Protein AF-A0AA96KGC8-F1 (afdb_monomer_lite)

Radius of gyration: 28.08 Å; chains: 1; bounding box: 56×60×78 Å

Secondary structure (DSSP, 8-state):
--------------------------HH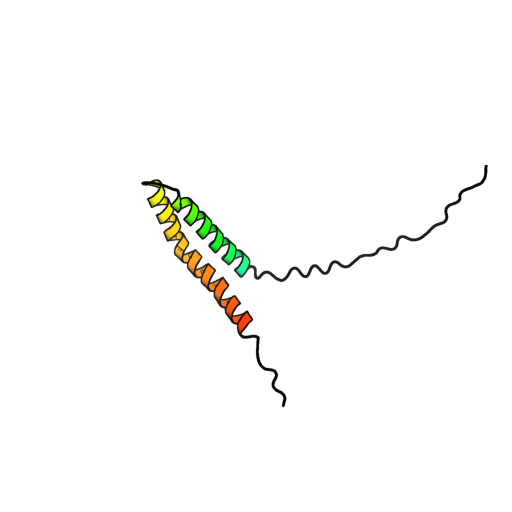HHHHHHHHHHHHHHHHHHHH--HHHHHHHHHHHHHHHHHHHHHHHHHHHHHHHTTTT-------

Structure (mmCIF, N/CA/C/O backbone):
data_AF-A0AA96KGC8-F1
#
_entry.id   AF-A0AA96KGC8-F1
#
loop_
_atom_site.group_PDB
_atom_site.id
_atom_site.type_symbol
_atom_site.label_atom_id
_atom_site.label_alt_id
_atom_site.label_comp_id
_atom_site.label_asym_id
_atom_site.label_entity_id
_atom_site.label_seq_id
_atom_site.pdbx_PDB_ins_code
_atom_site.Cartn_x
_atom_site.Cartn_y
_atom_site.Cartn_z
_atom_site.occupancy
_atom_site.B_iso_or_equiv
_atom_site.auth_seq_id
_atom_site.auth_comp_id
_atom_site.auth_asym_id
_atom_site.auth_atom_id
_atom_site.pdbx_PDB_model_num
ATOM 1 N N . MET A 1 1 ? 33.312 -41.402 57.432 1.00 46.28 1 MET A N 1
ATOM 2 C CA . MET A 1 1 ? 32.311 -41.401 56.342 1.00 46.28 1 MET A CA 1
ATOM 3 C C . MET A 1 1 ? 30.946 -41.112 56.952 1.00 46.28 1 MET A C 1
ATOM 5 O O . MET A 1 1 ? 30.370 -41.998 57.566 1.00 46.28 1 MET A O 1
ATOM 9 N N . PHE A 1 2 ? 30.472 -39.864 56.871 1.00 44.72 2 PHE A N 1
ATOM 10 C CA . PHE A 1 2 ? 29.220 -39.432 57.501 1.00 44.72 2 PHE A CA 1
ATOM 11 C C . PHE A 1 2 ? 28.270 -38.799 56.476 1.00 44.72 2 PHE A C 1
ATOM 13 O O . PHE A 1 2 ? 28.532 -37.741 55.914 1.00 44.72 2 PHE A O 1
ATOM 20 N N . ARG A 1 3 ? 27.195 -39.557 56.239 1.00 46.62 3 ARG A N 1
ATOM 21 C CA . ARG A 1 3 ? 25.811 -39.205 55.890 1.00 46.62 3 ARG A CA 1
ATOM 22 C C . ARG A 1 3 ? 25.537 -37.747 55.493 1.00 46.62 3 ARG A C 1
ATOM 24 O O . ARG A 1 3 ? 25.503 -36.865 56.343 1.00 46.62 3 ARG A O 1
ATOM 31 N N . LYS A 1 4 ? 25.145 -37.545 54.233 1.00 49.00 4 LYS A N 1
ATOM 32 C CA . LYS A 1 4 ? 24.261 -36.440 53.842 1.00 49.00 4 LYS A CA 1
ATOM 33 C C . LYS A 1 4 ? 22.917 -37.018 53.399 1.00 49.00 4 LYS A C 1
ATOM 35 O O . LYS A 1 4 ? 22.744 -37.381 52.243 1.00 49.00 4 LYS A O 1
ATOM 40 N N . LEU A 1 5 ? 21.989 -37.132 54.350 1.00 52.75 5 LEU A N 1
ATOM 41 C CA . LEU A 1 5 ? 20.555 -37.155 54.063 1.00 52.75 5 LEU A CA 1
ATOM 42 C C . LEU A 1 5 ? 20.139 -35.702 53.806 1.00 52.75 5 LEU A C 1
ATOM 44 O O . LEU A 1 5 ? 20.137 -34.900 54.736 1.00 52.75 5 LEU A O 1
ATOM 48 N N . SER A 1 6 ? 19.846 -35.351 52.553 1.00 58.12 6 SER A N 1
ATOM 49 C CA . SER A 1 6 ? 19.147 -34.101 52.234 1.00 58.12 6 SER A CA 1
ATOM 50 C C . SER A 1 6 ? 17.647 -34.352 52.274 1.00 58.12 6 SER A C 1
ATOM 52 O O . SER A 1 6 ? 17.115 -35.179 51.537 1.00 58.12 6 SER A O 1
ATOM 54 N N . VAL A 1 7 ? 17.010 -33.653 53.205 1.00 56.56 7 VAL A N 1
ATOM 55 C CA . VAL A 1 7 ? 15.578 -33.632 53.477 1.00 56.56 7 VAL A CA 1
ATOM 56 C C . VAL A 1 7 ? 14.872 -32.716 52.469 1.00 56.56 7 VAL A C 1
ATOM 58 O O . VAL A 1 7 ? 15.325 -31.606 52.214 1.00 56.56 7 VAL A O 1
ATOM 61 N N . LEU A 1 8 ? 13.776 -33.249 51.917 1.00 53.06 8 LEU A N 1
ATOM 62 C CA . LEU A 1 8 ? 12.539 -32.620 51.425 1.00 53.06 8 LEU A CA 1
ATOM 63 C C . LEU A 1 8 ? 12.432 -31.083 51.466 1.00 53.06 8 LEU A C 1
ATOM 65 O O . LEU A 1 8 ? 12.511 -30.506 52.545 1.00 53.06 8 LEU A O 1
ATOM 69 N N . ALA A 1 9 ? 12.001 -30.469 50.354 1.00 54.09 9 ALA A N 1
ATOM 70 C CA . ALA A 1 9 ? 11.045 -29.353 50.400 1.00 54.09 9 ALA A CA 1
ATOM 71 C C . ALA A 1 9 ? 10.374 -29.088 49.033 1.00 54.09 9 ALA A C 1
ATOM 73 O O . ALA A 1 9 ? 10.974 -28.520 48.131 1.00 54.09 9 ALA A O 1
ATOM 74 N N . VAL A 1 10 ? 9.116 -29.535 48.944 1.00 57.50 10 VAL A N 1
ATOM 75 C CA . VAL A 1 10 ? 7.926 -28.888 48.350 1.00 57.50 10 VAL A CA 1
ATOM 76 C C . VAL A 1 10 ? 8.038 -28.240 46.948 1.00 57.50 10 VAL A C 1
ATOM 78 O O . VAL A 1 10 ? 8.697 -27.214 46.786 1.00 57.50 10 VAL A O 1
ATOM 81 N N . PRO A 1 11 ? 7.270 -28.735 45.952 1.00 54.88 11 PRO A N 1
ATOM 82 C CA . PRO A 1 11 ? 7.100 -28.071 44.668 1.00 54.88 11 PRO A CA 1
ATOM 83 C C . PRO A 1 11 ? 6.095 -26.925 44.839 1.00 54.88 11 PRO A C 1
ATOM 85 O O . PRO A 1 11 ? 4.888 -27.155 44.911 1.00 54.88 11 PRO A O 1
ATOM 88 N N . LEU A 1 12 ? 6.569 -25.682 44.932 1.00 55.53 12 LEU A N 1
ATOM 89 C CA . LEU A 1 12 ? 5.677 -24.526 44.909 1.00 55.53 12 LEU A CA 1
ATOM 90 C C . LEU A 1 12 ? 5.508 -24.065 43.462 1.00 55.53 12 LEU A C 1
ATOM 92 O O . LEU A 1 12 ? 6.311 -23.311 42.915 1.00 55.53 12 LEU A O 1
ATOM 96 N N . ALA A 1 13 ? 4.453 -24.587 42.844 1.00 61.41 13 ALA A N 1
ATOM 97 C CA . ALA A 1 13 ? 3.913 -24.127 41.582 1.00 61.41 13 ALA A CA 1
ATOM 98 C C . ALA A 1 13 ? 3.543 -22.638 41.686 1.00 61.41 13 ALA A C 1
ATOM 100 O O . ALA A 1 13 ? 2.432 -22.279 42.070 1.00 61.41 13 ALA A O 1
ATOM 101 N N . ALA A 1 14 ? 4.475 -21.759 41.327 1.00 58.97 14 ALA A N 1
ATOM 102 C CA . ALA A 1 14 ? 4.166 -20.380 40.994 1.00 58.97 14 ALA A CA 1
ATOM 103 C C . ALA A 1 14 ? 3.640 -20.356 39.553 1.00 58.97 14 ALA A C 1
ATOM 105 O O . ALA A 1 14 ? 4.358 -20.018 38.612 1.00 58.97 14 ALA A O 1
ATOM 106 N N . PHE A 1 15 ? 2.373 -20.745 39.380 1.00 56.34 15 PHE A N 1
ATOM 107 C CA . PHE A 1 15 ? 1.586 -20.323 38.224 1.00 56.34 15 PHE A CA 1
ATOM 108 C C . PHE A 1 15 ? 1.417 -18.805 38.324 1.00 56.34 15 PHE A C 1
ATOM 110 O O . PHE A 1 15 ? 0.425 -18.294 38.840 1.00 56.34 15 PHE A O 1
ATOM 117 N N . LEU A 1 16 ? 2.429 -18.073 37.861 1.00 58.81 16 LEU A N 1
ATOM 118 C CA . LEU A 1 16 ? 2.267 -16.682 37.483 1.00 58.81 16 LEU A CA 1
ATOM 119 C C . LEU A 1 16 ? 1.275 -16.680 36.323 1.00 58.81 16 LEU A C 1
ATOM 121 O O . LEU A 1 16 ? 1.611 -17.039 35.196 1.00 58.81 16 LEU A O 1
ATOM 125 N N . ALA A 1 17 ? 0.027 -16.339 36.638 1.00 62.44 17 ALA A N 1
ATOM 126 C CA . ALA A 1 17 ? -0.989 -16.022 35.657 1.00 62.44 17 ALA A CA 1
ATOM 127 C C . ALA A 1 17 ? -0.462 -14.861 34.807 1.00 62.44 17 ALA A C 1
ATOM 129 O O . ALA A 1 17 ? -0.467 -13.700 35.220 1.00 62.44 17 ALA A O 1
ATOM 130 N N . ILE A 1 18 ? 0.049 -15.202 33.626 1.00 64.12 18 ILE A N 1
ATOM 131 C CA . ILE A 1 18 ? 0.364 -14.251 32.573 1.00 64.12 18 ILE A CA 1
ATOM 132 C C . ILE A 1 18 ? -0.985 -13.698 32.122 1.00 64.12 18 ILE A C 1
ATOM 134 O O . ILE A 1 18 ? -1.654 -14.275 31.268 1.00 64.12 18 ILE A O 1
ATOM 138 N N . ASN A 1 19 ? -1.403 -12.580 32.711 1.00 61.31 19 ASN A N 1
ATOM 139 C CA . ASN A 1 19 ? -2.425 -11.730 32.118 1.00 61.31 19 ASN A CA 1
ATOM 140 C C . ASN A 1 19 ? -1.810 -11.069 30.881 1.00 61.31 19 ASN A C 1
ATOM 142 O O . ASN A 1 19 ? -1.468 -9.888 30.883 1.00 61.31 19 ASN A O 1
ATOM 146 N N . ALA A 1 20 ? -1.652 -11.851 29.813 1.00 53.28 20 ALA A N 1
ATOM 147 C CA . ALA A 1 20 ? -1.540 -11.317 28.473 1.00 53.28 20 ALA A CA 1
ATOM 148 C C . ALA A 1 20 ? -2.925 -10.773 28.114 1.00 53.28 20 ALA A C 1
ATOM 150 O O . ALA A 1 20 ? -3.725 -11.434 27.457 1.00 53.28 20 ALA A O 1
ATOM 151 N N . TYR A 1 21 ? -3.219 -9.553 28.568 1.00 53.66 21 TYR A N 1
ATOM 152 C CA . TYR A 1 21 ? -4.163 -8.702 27.862 1.00 53.66 21 TYR A CA 1
ATOM 153 C C . TYR A 1 21 ? -3.514 -8.403 26.510 1.00 53.66 21 TYR A C 1
ATOM 155 O O . TYR A 1 21 ? -2.828 -7.399 26.324 1.00 53.66 21 TYR A O 1
ATOM 163 N N . ALA A 1 22 ? -3.676 -9.332 25.568 1.00 51.25 22 ALA A N 1
ATOM 164 C CA . ALA A 1 22 ? -3.600 -9.000 24.164 1.00 51.25 22 ALA A CA 1
ATOM 165 C C . ALA A 1 22 ? -4.664 -7.922 23.970 1.00 51.25 22 ALA A C 1
ATOM 167 O O . ALA A 1 22 ? -5.859 -8.218 23.983 1.00 51.25 22 ALA A O 1
ATOM 168 N N . GLY A 1 23 ? -4.230 -6.658 23.911 1.00 51.31 23 GLY A N 1
ATOM 169 C CA . GLY A 1 23 ? -5.099 -5.560 23.527 1.00 51.31 23 GLY A CA 1
ATOM 170 C C . GLY A 1 23 ? -5.854 -6.021 22.292 1.00 51.31 23 GLY A C 1
ATOM 171 O O . GLY A 1 23 ? -5.222 -6.474 21.338 1.00 51.31 23 GLY A O 1
ATOM 172 N N . GLN A 1 24 ? -7.184 -6.026 22.372 1.00 53.62 24 GLN A N 1
ATOM 173 C CA . GLN A 1 24 ? -8.060 -6.469 21.296 1.00 53.62 24 GLN A CA 1
ATOM 174 C C . GLN A 1 24 ? -7.767 -5.586 20.081 1.00 53.62 24 GLN A C 1
ATOM 176 O O . GLN A 1 24 ? -8.332 -4.506 19.914 1.00 53.62 24 GLN A O 1
ATOM 181 N N . ALA A 1 25 ? -6.810 -6.009 19.256 1.00 61.44 25 ALA A N 1
ATOM 182 C CA . ALA A 1 25 ? -6.557 -5.402 17.974 1.00 61.44 25 ALA A CA 1
ATOM 183 C C . ALA A 1 25 ? -7.845 -5.622 17.194 1.00 61.44 25 ALA A C 1
ATOM 185 O O . ALA A 1 25 ? -8.223 -6.764 16.936 1.00 61.44 25 ALA A O 1
ATOM 186 N N . ASN A 1 26 ? -8.567 -4.537 16.913 1.00 73.69 26 ASN A N 1
ATOM 187 C CA . ASN A 1 26 ? -9.774 -4.609 16.110 1.00 73.69 26 ASN A CA 1
ATOM 188 C C . ASN A 1 26 ? -9.385 -5.324 14.797 1.00 73.69 26 ASN A C 1
ATOM 190 O O . ASN A 1 26 ? -8.545 -4.791 14.065 1.00 73.69 26 ASN A O 1
ATOM 194 N N . PRO A 1 27 ? -9.908 -6.531 14.509 1.00 79.00 27 PRO A N 1
ATOM 195 C CA . PRO A 1 27 ? -9.463 -7.321 13.363 1.00 79.00 27 PRO A CA 1
ATOM 196 C C . PRO A 1 27 ? -9.684 -6.565 12.047 1.00 79.00 27 PRO A C 1
ATOM 198 O O . PRO A 1 27 ? -8.894 -6.704 11.116 1.00 79.00 27 PRO A O 1
ATOM 201 N N . ALA A 1 28 ? -10.684 -5.676 12.007 1.00 80.75 28 ALA A N 1
ATOM 202 C CA . ALA A 1 28 ? -10.909 -4.771 10.887 1.00 80.75 28 ALA A CA 1
ATOM 203 C C . ALA A 1 28 ? -9.776 -3.742 10.714 1.00 80.75 28 ALA A C 1
ATOM 205 O O . ALA A 1 28 ? -9.399 -3.439 9.585 1.00 80.75 28 ALA A O 1
ATOM 206 N N . LYS A 1 29 ? -9.176 -3.244 11.807 1.00 82.75 29 LYS A N 1
ATOM 207 C CA . LYS A 1 29 ? -8.000 -2.356 11.744 1.00 82.75 29 LYS A CA 1
ATOM 208 C C . LYS A 1 29 ? -6.768 -3.089 11.241 1.00 82.75 29 LYS A C 1
ATOM 210 O O . LYS A 1 29 ? -6.044 -2.537 10.422 1.00 82.75 29 LYS A O 1
ATOM 215 N N . ALA A 1 30 ? -6.528 -4.306 11.728 1.00 86.38 30 ALA A N 1
ATOM 216 C CA . ALA A 1 30 ? -5.385 -5.102 11.289 1.00 86.38 30 ALA A CA 1
ATOM 217 C C . ALA A 1 30 ? -5.458 -5.371 9.777 1.00 86.38 30 ALA A C 1
ATOM 219 O O . ALA A 1 30 ? -4.500 -5.092 9.060 1.00 86.38 30 ALA A O 1
ATOM 220 N N . ALA A 1 31 ? -6.632 -5.782 9.288 1.00 87.75 31 ALA A N 1
ATOM 221 C CA . ALA A 1 31 ? -6.874 -5.987 7.863 1.00 87.75 31 ALA A CA 1
ATOM 222 C C . ALA A 1 31 ? -6.762 -4.683 7.047 1.00 87.75 31 ALA A C 1
ATOM 224 O O . ALA A 1 31 ? -6.136 -4.657 5.991 1.00 87.75 31 ALA A O 1
ATOM 225 N N . ALA A 1 32 ? -7.320 -3.568 7.531 1.00 89.44 32 ALA A N 1
ATOM 226 C CA . ALA A 1 32 ? -7.203 -2.279 6.847 1.00 89.44 32 ALA A CA 1
ATOM 227 C C . ALA A 1 32 ? -5.747 -1.780 6.782 1.00 89.44 32 ALA A C 1
ATOM 229 O O . ALA A 1 32 ? -5.318 -1.221 5.771 1.00 89.44 32 ALA A O 1
ATOM 230 N N . GLN A 1 33 ? -4.968 -2.001 7.841 1.00 91.31 33 GLN A N 1
ATOM 231 C CA . GLN A 1 33 ? -3.551 -1.652 7.880 1.00 91.31 33 GLN A CA 1
ATOM 232 C C . GLN A 1 33 ? -2.743 -2.477 6.871 1.00 91.31 33 GLN A C 1
ATOM 234 O O . GLN A 1 33 ? -1.934 -1.911 6.136 1.00 91.31 33 GLN A O 1
ATOM 239 N N . GLU A 1 34 ? -3.016 -3.778 6.773 1.00 92.75 34 GLU A N 1
ATOM 240 C CA . GLU A 1 34 ? -2.405 -4.669 5.782 1.00 92.75 34 GLU A CA 1
ATOM 241 C C . GLU A 1 34 ? -2.658 -4.179 4.347 1.00 92.75 34 GLU A C 1
ATOM 243 O O . GLU A 1 34 ? -1.710 -3.993 3.584 1.00 92.75 34 GLU A O 1
ATOM 248 N N . VAL A 1 35 ? -3.908 -3.827 4.013 1.00 93.38 35 VAL A N 1
ATOM 249 C CA . VAL A 1 35 ? -4.269 -3.262 2.697 1.00 93.38 35 VAL A CA 1
ATOM 250 C C . VAL A 1 35 ? -3.498 -1.971 2.398 1.00 93.38 35 VAL A C 1
ATOM 252 O O . VAL A 1 35 ? -3.032 -1.753 1.276 1.00 93.38 35 VAL A O 1
ATOM 255 N N . VAL A 1 36 ? -3.345 -1.093 3.394 1.00 93.62 36 VAL A N 1
ATOM 256 C CA . VAL A 1 36 ? -2.588 0.158 3.250 1.00 93.62 36 VAL A CA 1
ATOM 257 C C . VAL A 1 36 ? -1.105 -0.105 3.004 1.00 93.62 36 VAL A C 1
ATOM 259 O O . VAL A 1 36 ? -0.489 0.581 2.180 1.00 93.62 36 VAL A O 1
ATOM 262 N N . ASP A 1 37 ? -0.522 -1.068 3.707 1.00 93.88 37 ASP A N 1
ATOM 263 C CA . ASP A 1 37 ? 0.899 -1.372 3.598 1.00 93.88 37 ASP A CA 1
ATOM 264 C C . ASP A 1 37 ? 1.228 -2.102 2.297 1.00 93.88 37 ASP A C 1
ATOM 266 O O . ASP A 1 37 ? 2.220 -1.766 1.647 1.00 93.88 37 ASP A O 1
ATOM 270 N N . ASP A 1 38 ? 0.359 -2.994 1.833 1.00 93.06 38 ASP A N 1
ATOM 271 C CA . ASP A 1 38 ? 0.515 -3.647 0.534 1.00 93.06 38 ASP A CA 1
ATOM 272 C C . ASP A 1 38 ? 0.372 -2.666 -0.628 1.00 93.06 38 ASP A C 1
ATOM 274 O O . ASP A 1 38 ? 1.185 -2.685 -1.556 1.00 93.06 38 ASP A O 1
ATOM 278 N N . TYR A 1 39 ? -0.562 -1.715 -0.540 1.00 94.31 39 TYR A N 1
ATOM 279 C CA . TYR A 1 39 ? -0.658 -0.630 -1.516 1.00 94.31 39 TYR A CA 1
ATOM 280 C C . TYR A 1 39 ? 0.628 0.214 -1.572 1.00 94.31 39 TYR A C 1
ATOM 282 O O . TYR A 1 39 ? 1.104 0.571 -2.654 1.00 94.31 39 TYR A O 1
ATOM 290 N N . LYS A 1 40 ? 1.239 0.524 -0.419 1.00 94.12 40 LYS A N 1
ATOM 291 C CA . LYS A 1 40 ? 2.515 1.263 -0.369 1.00 94.12 40 LYS A CA 1
ATOM 292 C C . LYS A 1 40 ? 3.661 0.464 -0.980 1.00 94.12 40 LYS A C 1
ATOM 294 O O . LYS A 1 40 ? 4.446 1.043 -1.731 1.00 94.12 40 LYS A O 1
ATOM 299 N N . LYS A 1 41 ? 3.752 -0.838 -0.685 1.00 94.31 41 LYS A N 1
ATOM 300 C CA . LYS A 1 41 ? 4.750 -1.731 -1.295 1.00 94.31 41 LYS A CA 1
ATOM 301 C C . LYS A 1 41 ? 4.580 -1.756 -2.810 1.00 94.31 41 LYS A C 1
ATOM 303 O O . LYS A 1 41 ? 5.551 -1.530 -3.525 1.00 94.31 41 LYS A O 1
ATOM 308 N N . LEU A 1 42 ? 3.350 -1.935 -3.298 1.00 92.31 42 LEU A N 1
ATOM 309 C CA . LEU A 1 42 ? 3.048 -1.920 -4.729 1.00 92.31 42 LEU A CA 1
ATOM 310 C C . LEU A 1 42 ? 3.459 -0.593 -5.370 1.00 92.31 42 LEU A C 1
ATOM 312 O O . LEU A 1 42 ? 4.154 -0.587 -6.381 1.00 92.31 42 LEU A O 1
ATOM 316 N N . ARG A 1 43 ? 3.134 0.539 -4.737 1.00 94.06 43 ARG A N 1
ATOM 317 C CA . ARG A 1 43 ? 3.539 1.866 -5.220 1.00 94.06 43 ARG A CA 1
ATOM 318 C C . ARG A 1 43 ? 5.058 2.023 -5.293 1.00 94.06 43 ARG A C 1
ATOM 320 O O . ARG A 1 43 ? 5.556 2.602 -6.258 1.00 94.06 43 ARG A O 1
ATOM 327 N N . ALA A 1 44 ? 5.784 1.531 -4.290 1.00 94.50 44 ALA A N 1
ATOM 328 C CA . ALA A 1 44 ? 7.242 1.564 -4.268 1.00 94.50 44 ALA A CA 1
ATOM 329 C C . ALA A 1 44 ? 7.837 0.704 -5.395 1.00 94.50 44 ALA A C 1
ATOM 331 O O . ALA A 1 44 ? 8.708 1.179 -6.121 1.00 94.50 44 ALA A O 1
ATOM 332 N N . MET A 1 45 ? 7.306 -0.501 -5.618 1.00 91.94 45 MET A N 1
ATOM 333 C CA . MET A 1 45 ? 7.716 -1.365 -6.733 1.00 91.94 45 MET A CA 1
ATOM 334 C C . MET A 1 45 ? 7.452 -0.700 -8.091 1.00 91.94 45 MET A C 1
ATOM 336 O O . MET A 1 45 ? 8.347 -0.621 -8.929 1.00 91.94 45 MET A O 1
ATOM 340 N N . CYS A 1 46 ? 6.272 -0.105 -8.287 1.00 92.06 46 CYS A N 1
ATOM 341 C CA . CYS A 1 46 ? 5.971 0.603 -9.533 1.00 92.06 46 CYS A CA 1
ATOM 342 C C . CYS A 1 46 ? 6.872 1.830 -9.750 1.00 92.06 46 CYS A C 1
ATOM 344 O O . CYS A 1 46 ? 7.112 2.226 -10.889 1.00 92.06 46 CYS A O 1
ATOM 346 N N . SER A 1 47 ? 7.388 2.442 -8.678 1.00 91.38 47 SER A N 1
ATOM 347 C CA . SER A 1 47 ? 8.255 3.622 -8.782 1.00 91.38 47 SER A CA 1
ATOM 348 C C . SER A 1 47 ? 9.642 3.322 -9.358 1.00 91.38 47 SER A C 1
ATOM 350 O O . SER A 1 47 ? 10.241 4.217 -9.950 1.00 91.38 47 SER A O 1
ATOM 352 N N . VAL A 1 48 ? 10.120 2.079 -9.223 1.00 93.62 48 VAL A N 1
ATOM 353 C CA . VAL A 1 48 ? 11.425 1.641 -9.748 1.00 93.62 48 VAL A CA 1
ATOM 354 C C . VAL A 1 48 ? 11.327 0.962 -11.120 1.00 93.62 48 VAL A C 1
ATOM 356 O O . VAL A 1 48 ? 12.330 0.868 -11.818 1.00 93.62 48 VAL A O 1
ATOM 359 N N . SER A 1 49 ? 10.129 0.528 -11.528 1.00 90.81 49 SER A N 1
ATOM 360 C CA . SER A 1 49 ? 9.865 -0.043 -12.860 1.00 90.81 49 SER A CA 1
ATOM 361 C C . SER A 1 49 ? 9.903 1.007 -13.985 1.00 90.81 49 SER A C 1
ATOM 363 O O . SER A 1 49 ? 9.630 2.192 -13.761 1.00 90.81 49 SER A O 1
ATOM 365 N N . ILE A 1 50 ? 10.213 0.586 -15.218 1.00 90.62 50 ILE A N 1
ATOM 366 C CA . ILE A 1 50 ? 10.395 1.477 -16.381 1.00 90.62 50 ILE A CA 1
ATOM 367 C C . ILE A 1 50 ? 9.594 0.953 -17.584 1.00 90.62 50 ILE A C 1
ATOM 369 O O . ILE A 1 50 ? 9.354 -0.241 -17.721 1.00 90.62 50 ILE A O 1
ATOM 373 N N . GLY A 1 51 ? 9.169 1.853 -18.475 1.00 91.25 51 GLY A N 1
ATOM 374 C CA . GLY A 1 51 ? 8.558 1.475 -19.752 1.00 91.25 51 GLY A CA 1
ATOM 375 C C . GLY A 1 51 ? 7.169 0.849 -19.606 1.00 91.25 51 GLY A C 1
ATOM 376 O O . GLY A 1 51 ? 6.320 1.369 -18.883 1.00 91.25 51 GLY A O 1
ATOM 377 N N . GLU A 1 52 ? 6.922 -0.235 -20.337 1.00 89.88 52 GLU A N 1
ATOM 378 C CA . GLU A 1 52 ? 5.633 -0.939 -20.355 1.00 89.88 52 GLU A CA 1
ATOM 379 C C . GLU A 1 52 ? 5.310 -1.588 -19.004 1.00 89.88 52 GLU A C 1
ATOM 381 O O . GLU A 1 52 ? 4.207 -1.415 -18.490 1.00 89.88 52 GLU A O 1
ATOM 386 N N . GLU A 1 53 ? 6.315 -2.173 -18.347 1.00 89.75 53 GLU A N 1
ATOM 387 C CA . GLU A 1 53 ? 6.196 -2.735 -16.997 1.00 89.75 53 GLU A CA 1
ATOM 388 C C . GLU A 1 53 ? 5.675 -1.699 -15.992 1.00 89.75 53 GLU A C 1
ATOM 390 O O . GLU A 1 53 ? 4.810 -1.989 -15.162 1.00 89.75 53 GLU A O 1
ATOM 395 N N . ARG A 1 54 ? 6.141 -0.449 -16.109 1.00 91.44 54 ARG A N 1
ATOM 396 C CA . ARG A 1 54 ? 5.646 0.648 -15.278 1.00 91.44 54 ARG A CA 1
ATOM 397 C C . ARG A 1 54 ? 4.165 0.894 -15.513 1.00 91.44 54 ARG A C 1
ATOM 399 O O . ARG A 1 54 ? 3.416 1.051 -14.553 1.00 91.44 54 ARG A O 1
ATOM 406 N N . ARG A 1 55 ? 3.724 0.942 -16.769 1.00 92.69 55 ARG A N 1
ATOM 407 C CA . ARG A 1 55 ? 2.314 1.194 -17.097 1.00 92.69 55 ARG A CA 1
ATOM 408 C C . ARG A 1 55 ? 1.413 0.111 -16.512 1.00 92.69 55 ARG A C 1
ATOM 410 O O . ARG A 1 55 ? 0.425 0.451 -15.866 1.00 92.69 55 ARG A O 1
ATOM 417 N N . ASP A 1 56 ? 1.804 -1.150 -16.647 1.00 94.69 56 ASP A N 1
ATOM 418 C CA . ASP A 1 56 ? 1.046 -2.284 -16.11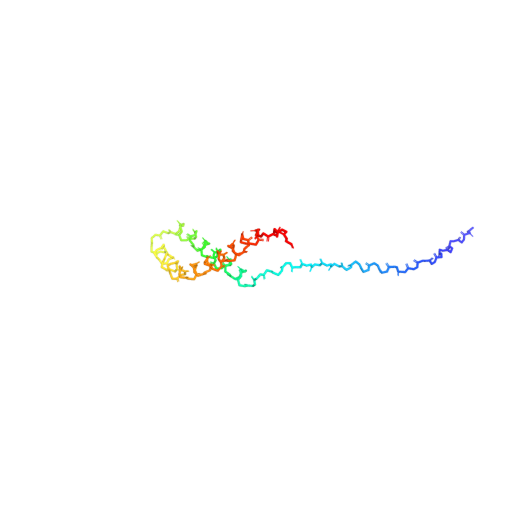7 1.00 94.69 56 ASP A CA 1
ATOM 419 C C . ASP A 1 56 ? 1.042 -2.310 -14.586 1.00 94.69 56 ASP A C 1
ATOM 421 O O . ASP A 1 56 ? 0.018 -2.586 -13.957 1.00 94.69 56 ASP A O 1
ATOM 425 N N . CYS A 1 57 ? 2.168 -1.959 -13.959 1.00 92.38 57 CYS A N 1
ATOM 426 C CA . CYS A 1 57 ? 2.251 -1.841 -12.508 1.00 92.38 57 CYS A CA 1
ATOM 427 C C . CYS A 1 57 ? 1.327 -0.732 -11.987 1.00 92.38 57 CYS A C 1
ATOM 429 O O . CYS A 1 57 ? 0.565 -0.943 -11.042 1.00 92.38 57 CYS A O 1
ATOM 431 N N . PHE A 1 58 ? 1.328 0.439 -12.632 1.00 93.38 58 PHE A N 1
ATOM 432 C CA . PHE A 1 58 ? 0.443 1.540 -12.255 1.00 93.38 58 PHE A CA 1
ATOM 433 C C . PHE A 1 58 ? -1.035 1.259 -12.563 1.00 93.38 58 PHE A C 1
ATOM 435 O O . PHE A 1 58 ? -1.886 1.769 -11.839 1.00 93.38 58 PHE A O 1
ATOM 442 N N . ALA A 1 59 ? -1.356 0.423 -13.556 1.00 94.44 59 ALA A N 1
ATOM 443 C CA . ALA A 1 59 ? -2.721 -0.058 -13.774 1.00 94.44 59 ALA A CA 1
ATOM 444 C C . ALA A 1 59 ? -3.209 -0.890 -12.573 1.00 94.44 59 ALA A C 1
ATOM 446 O O . ALA A 1 59 ? -4.227 -0.556 -11.970 1.00 94.44 59 ALA A O 1
ATOM 447 N N . LYS A 1 60 ? -2.408 -1.864 -12.119 1.00 91.75 60 LYS A N 1
ATOM 448 C CA . LYS A 1 60 ? -2.701 -2.657 -10.905 1.00 91.75 60 LYS A CA 1
ATOM 449 C C . LYS A 1 60 ? -2.774 -1.792 -9.642 1.00 91.75 60 LYS A C 1
ATOM 451 O O . LYS A 1 60 ? -3.607 -2.011 -8.759 1.00 91.75 60 LYS A O 1
ATOM 456 N N . LEU A 1 61 ? -1.909 -0.781 -9.543 1.00 92.56 61 LEU A N 1
ATOM 457 C CA . LEU A 1 61 ? -1.964 0.197 -8.456 1.00 92.56 61 LEU A CA 1
ATOM 458 C C . LEU A 1 61 ? -3.280 0.988 -8.492 1.00 92.56 61 LEU A C 1
ATOM 460 O O . LEU A 1 61 ? -3.878 1.245 -7.452 1.00 92.56 61 LEU A O 1
ATOM 464 N N . ASN A 1 62 ? -3.752 1.363 -9.678 1.00 94.31 62 ASN A N 1
ATOM 465 C CA . ASN A 1 62 ? -5.005 2.086 -9.823 1.00 94.31 62 ASN A CA 1
ATOM 466 C C . ASN A 1 62 ? -6.214 1.223 -9.432 1.00 94.31 62 ASN A C 1
ATOM 468 O O . ASN A 1 62 ? -7.091 1.709 -8.719 1.00 94.31 62 ASN A O 1
ATOM 472 N N . ASP A 1 63 ? -6.217 -0.058 -9.797 1.00 93.81 63 ASP A N 1
ATOM 473 C CA . ASP A 1 63 ? -7.283 -0.998 -9.426 1.00 93.81 63 ASP A CA 1
ATOM 474 C C . ASP A 1 63 ? -7.368 -1.203 -7.903 1.00 93.81 63 ASP A C 1
ATOM 476 O O . ASP A 1 63 ? -8.453 -1.305 -7.331 1.00 93.81 63 ASP A O 1
ATOM 480 N N . SER A 1 64 ? -6.226 -1.174 -7.208 1.00 92.25 64 SER A N 1
ATOM 481 C CA . SER A 1 64 ? -6.166 -1.276 -5.740 1.00 92.25 64 SER A CA 1
ATOM 482 C C . SER A 1 64 ? -6.468 0.036 -4.994 1.00 92.25 64 SER A C 1
ATOM 484 O O . SER A 1 64 ? -6.624 0.031 -3.770 1.00 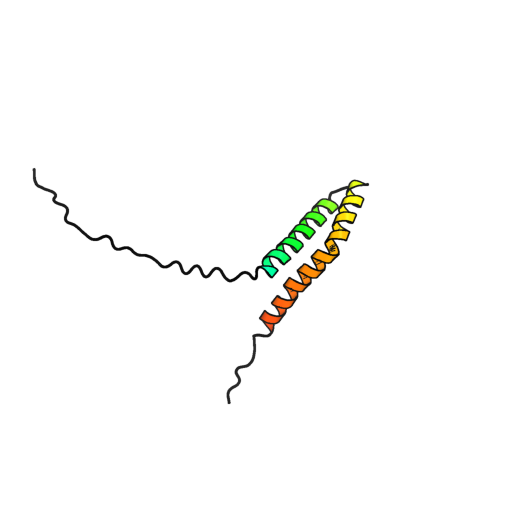92.25 64 SER A O 1
ATOM 486 N N . ASN A 1 65 ? -6.616 1.164 -5.699 1.00 93.44 65 ASN A N 1
ATOM 487 C CA . ASN A 1 65 ? -6.821 2.490 -5.100 1.00 93.44 65 ASN A CA 1
ATOM 488 C C . ASN A 1 65 ? -8.158 2.595 -4.343 1.00 93.44 65 ASN A C 1
ATOM 490 O O . ASN A 1 65 ? -8.227 3.231 -3.291 1.00 93.44 65 ASN A O 1
ATOM 494 N N . ALA A 1 66 ? -9.216 1.944 -4.838 1.00 92.69 66 ALA A N 1
ATOM 495 C CA . ALA A 1 66 ? -10.513 1.915 -4.158 1.00 92.69 66 ALA A CA 1
ATOM 496 C C . ALA A 1 66 ? -10.411 1.232 -2.781 1.00 92.69 66 ALA A C 1
ATOM 498 O O . ALA A 1 66 ? -10.835 1.801 -1.773 1.00 92.69 66 ALA A O 1
ATOM 499 N N . ASN A 1 67 ? -9.754 0.070 -2.726 1.00 91.44 67 ASN A N 1
ATOM 500 C CA . ASN A 1 67 ? -9.528 -0.678 -1.487 1.00 91.44 67 ASN A CA 1
ATOM 501 C C . ASN A 1 67 ? -8.635 0.099 -0.515 1.00 91.44 67 ASN A C 1
ATOM 503 O O . ASN A 1 67 ? -8.930 0.174 0.675 1.00 91.44 67 ASN A O 1
ATOM 507 N N . TYR A 1 68 ? -7.586 0.749 -1.026 1.00 94.12 68 TYR A N 1
ATOM 508 C CA . TYR A 1 68 ? -6.720 1.617 -0.230 1.00 94.12 68 TYR A CA 1
ATOM 509 C C . TYR A 1 68 ? -7.489 2.768 0.435 1.00 94.12 68 TYR A C 1
ATOM 511 O O . TYR A 1 68 ? -7.283 3.058 1.615 1.00 94.12 68 TYR A O 1
ATOM 519 N N . ARG A 1 69 ? -8.392 3.426 -0.302 1.00 93.69 69 ARG A N 1
ATOM 520 C CA . ARG A 1 69 ? -9.214 4.523 0.231 1.00 93.69 69 ARG A CA 1
ATOM 521 C C . ARG A 1 69 ? -10.172 4.037 1.316 1.00 93.69 69 ARG A C 1
ATOM 523 O O . ARG A 1 69 ? -10.210 4.649 2.380 1.00 93.69 69 ARG A O 1
ATOM 530 N N . ALA A 1 70 ? -10.872 2.930 1.077 1.00 92.00 70 ALA A N 1
ATOM 531 C CA . ALA A 1 70 ? -11.785 2.332 2.053 1.00 92.00 70 ALA A CA 1
ATOM 532 C C . ALA A 1 70 ? -11.054 1.882 3.334 1.00 92.00 70 ALA A C 1
ATOM 534 O O . ALA A 1 70 ? -11.508 2.136 4.453 1.00 92.00 70 ALA A O 1
ATOM 535 N N . ALA A 1 71 ? -9.871 1.279 3.185 1.00 91.31 71 ALA A N 1
ATOM 536 C CA . ALA A 1 71 ? -9.023 0.900 4.309 1.00 91.31 71 ALA A CA 1
ATOM 537 C C . ALA A 1 71 ? -8.562 2.127 5.114 1.00 91.31 71 ALA A C 1
ATOM 539 O O . ALA 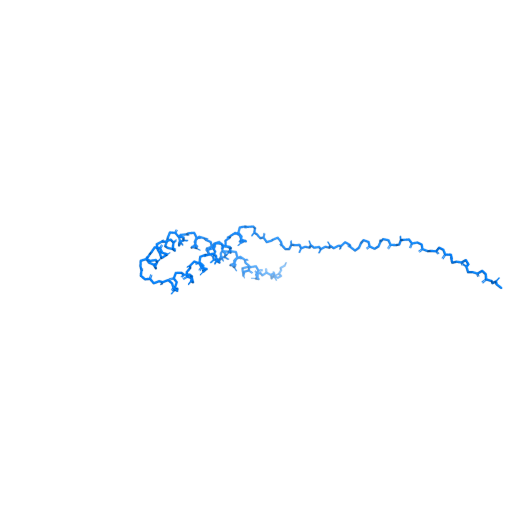A 1 71 ? -8.667 2.145 6.339 1.00 91.31 71 ALA A O 1
ATOM 540 N N . LYS A 1 72 ? -8.130 3.202 4.440 1.00 92.12 72 LYS A N 1
ATOM 541 C CA . LYS A 1 72 ? -7.779 4.463 5.112 1.00 92.12 72 LYS A CA 1
ATOM 542 C C . LYS A 1 72 ? -8.945 5.091 5.865 1.00 92.12 72 LYS A C 1
ATOM 544 O O . LYS A 1 72 ? -8.732 5.632 6.944 1.00 92.12 72 LYS A O 1
ATOM 549 N N . GLU A 1 73 ? -10.148 5.048 5.309 1.00 91.31 73 GLU A N 1
ATOM 550 C CA . GLU A 1 73 ? -11.338 5.562 5.986 1.00 91.31 73 GLU A CA 1
ATOM 551 C C . GLU A 1 73 ? -11.623 4.782 7.276 1.00 91.31 73 GLU A C 1
ATOM 553 O O . GLU A 1 73 ? -11.846 5.388 8.322 1.00 91.31 73 GLU A O 1
ATOM 558 N N . THR A 1 74 ? -11.508 3.452 7.2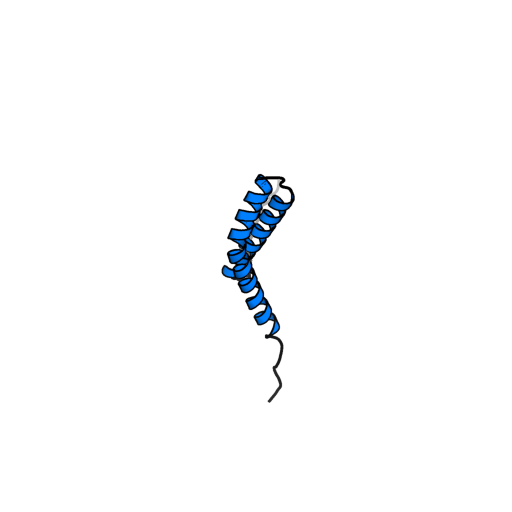26 1.00 87.94 74 THR A N 1
ATOM 559 C CA . THR A 1 74 ? -11.661 2.568 8.395 1.00 87.94 74 THR A CA 1
ATOM 560 C C . THR A 1 74 ? -10.661 2.915 9.502 1.00 87.94 74 THR A C 1
ATOM 562 O O . THR A 1 74 ? -11.032 3.021 10.668 1.00 87.94 74 THR A O 1
ATOM 565 N N . LEU A 1 75 ? -9.397 3.165 9.146 1.00 87.38 75 LEU A N 1
ATOM 566 C CA . LEU A 1 75 ? -8.365 3.561 10.112 1.00 87.38 75 LEU A CA 1
ATOM 567 C C . LEU A 1 75 ? -8.600 4.966 10.697 1.00 87.38 75 LEU A C 1
ATOM 569 O O . LEU A 1 75 ? -8.288 5.213 11.865 1.00 87.38 75 LEU A O 1
ATOM 573 N N . ASN A 1 76 ? -9.145 5.889 9.902 1.00 85.31 76 ASN A N 1
ATOM 574 C CA . ASN A 1 76 ? -9.388 7.267 10.327 1.00 85.31 76 ASN A CA 1
ATOM 575 C C . ASN A 1 76 ? -10.586 7.386 11.279 1.00 85.31 76 ASN A C 1
ATOM 577 O O . ASN A 1 76 ? -10.476 8.083 12.283 1.00 85.31 76 ASN A O 1
ATOM 581 N N . ARG A 1 77 ? -11.698 6.690 11.007 1.00 78.94 77 ARG A N 1
ATOM 582 C CA . ARG A 1 77 ? -12.925 6.768 11.826 1.00 78.94 77 ARG A CA 1
ATOM 583 C C . ARG A 1 77 ? -12.672 6.391 13.287 1.00 78.94 77 ARG A C 1
ATOM 585 O 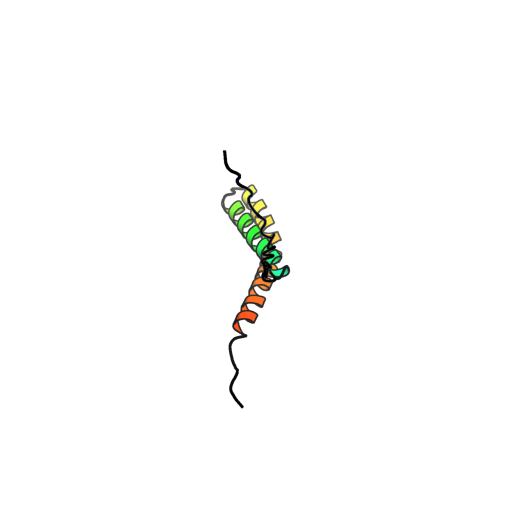O . ARG A 1 77 ? -13.058 7.122 14.190 1.00 78.94 77 ARG A O 1
ATOM 592 N N . ASP A 1 78 ? -11.900 5.337 13.518 1.00 64.31 78 ASP A N 1
ATOM 593 C CA . ASP A 1 78 ? -11.569 4.903 14.878 1.00 64.31 78 ASP A CA 1
ATOM 594 C C . ASP A 1 78 ? -10.534 5.812 15.583 1.00 64.31 78 ASP A C 1
ATOM 596 O O . ASP A 1 78 ? -10.349 5.734 16.802 1.00 64.31 78 ASP A O 1
ATOM 600 N N . SER A 1 79 ? -9.815 6.650 14.825 1.00 60.28 79 SER A N 1
ATOM 601 C CA . SER A 1 79 ? -8.871 7.635 15.373 1.00 60.28 79 SER A CA 1
ATOM 602 C C . SER A 1 79 ? -9.588 8.864 15.939 1.00 60.28 79 SER A C 1
ATOM 604 O O . SER A 1 79 ? -9.053 9.518 16.837 1.00 60.28 79 SER A O 1
ATOM 606 N N . ASP A 1 80 ? -10.786 9.164 15.434 1.00 58.47 80 ASP A N 1
ATOM 607 C CA . ASP A 1 80 ? -11.614 10.274 15.904 1.00 58.47 80 ASP A CA 1
ATOM 608 C C . ASP A 1 80 ? -12.406 9.888 17.162 1.00 58.47 80 ASP A C 1
ATOM 610 O O . ASP A 1 80 ? -12.435 10.672 18.110 1.00 58.47 80 ASP A O 1
ATOM 614 N N . ASP A 1 81 ? -12.900 8.647 17.253 1.00 56.00 81 ASP A N 1
ATOM 615 C CA . ASP A 1 81 ? -13.561 8.112 18.460 1.00 56.00 81 ASP A CA 1
ATOM 616 C C . ASP A 1 81 ? -12.636 8.074 19.690 1.00 56.00 81 ASP A C 1
ATOM 618 O O . ASP A 1 81 ? -13.072 8.229 20.830 1.00 56.00 81 ASP A O 1
ATOM 622 N N . SER A 1 82 ? -11.324 7.927 19.479 1.00 55.34 82 SER A N 1
ATOM 623 C CA . SER A 1 82 ? -10.340 7.982 20.571 1.00 55.34 82 SER A CA 1
ATOM 624 C C . SER A 1 82 ? -10.043 9.414 21.045 1.00 55.34 82 SER A C 1
ATOM 626 O O . SER A 1 82 ? -9.534 9.599 22.149 1.00 55.34 82 SER A O 1
ATOM 628 N N . LYS A 1 83 ? -10.345 10.440 20.235 1.00 56.06 83 LYS A N 1
ATOM 629 C CA . LYS A 1 83 ? -10.123 11.859 20.579 1.00 56.06 83 LYS A CA 1
ATOM 630 C C . LYS A 1 83 ? -11.341 12.505 21.238 1.00 56.06 83 LYS A C 1
ATOM 632 O O . LYS A 1 83 ? -11.174 13.453 21.999 1.00 56.06 83 LYS A O 1
ATOM 637 N N . SER A 1 84 ? -12.541 11.995 20.977 1.00 53.38 84 SER A N 1
ATOM 638 C CA . SER A 1 84 ? -13.808 12.490 21.531 1.00 53.38 84 SER A CA 1
ATOM 639 C C . SER A 1 84 ? -14.141 11.952 22.931 1.00 53.38 84 SER A C 1
ATOM 641 O O . SER A 1 84 ? -15.061 12.459 23.563 1.00 53.38 84 SER A O 1
ATOM 643 N N . ALA A 1 85 ? -13.377 10.989 23.462 1.00 56.97 85 ALA A N 1
ATOM 644 C CA . ALA A 1 85 ? -13.554 10.466 24.825 1.00 56.97 85 ALA A CA 1
ATOM 645 C C . ALA A 1 85 ? -12.911 11.332 25.935 1.00 56.97 85 ALA A C 1
ATOM 647 O O . ALA A 1 85 ? -12.990 10.992 27.117 1.00 56.97 85 ALA A O 1
ATOM 648 N N . HIS A 1 86 ? -12.269 12.449 25.585 1.00 57.94 86 HIS A N 1
ATOM 649 C CA . HIS A 1 86 ? -11.798 13.440 26.552 1.00 57.94 86 HIS A CA 1
ATOM 650 C C . HIS A 1 86 ? -12.874 14.525 26.733 1.00 57.94 86 HIS A C 1
ATOM 652 O O . HIS A 1 86 ? -13.298 15.110 25.744 1.00 57.94 86 HIS A O 1
ATOM 658 N N . PHE A 1 87 ? -13.217 14.844 27.992 1.00 56.50 87 PHE A N 1
ATOM 659 C CA . PHE A 1 87 ? -14.233 15.814 28.465 1.00 56.50 87 PHE A CA 1
ATOM 660 C C . PHE A 1 87 ? -15.667 15.249 28.488 1.00 56.50 87 PHE A C 1
ATOM 662 O O . PHE A 1 87 ? -16.165 14.761 27.490 1.00 56.50 87 PHE A O 1
ATOM 669 N N . VAL A 1 88 ? -16.430 15.262 29.582 1.00 60.88 88 VAL A N 1
ATOM 670 C CA . VAL A 1 88 ? -16.481 16.161 30.744 1.00 60.88 88 VAL A CA 1
ATOM 671 C C . VAL A 1 88 ? -17.123 15.373 31.895 1.00 60.88 88 VAL A C 1
ATOM 673 O O . VAL A 1 88 ? -18.244 14.899 31.748 1.00 60.88 88 VAL A O 1
ATOM 676 N N . SER A 1 89 ? -16.459 15.269 33.047 1.00 57.12 89 SER A N 1
ATOM 677 C CA . SER A 1 89 ? -17.164 15.036 34.314 1.00 57.12 89 SER A CA 1
ATOM 678 C C . SER A 1 89 ? -17.134 16.361 35.060 1.00 57.12 89 SER A C 1
ATOM 680 O O . SER A 1 89 ? -16.164 16.677 35.748 1.00 57.12 89 SER A O 1
ATOM 682 N N . PHE A 1 90 ? -18.133 17.204 34.791 1.00 53.34 90 PHE A N 1
ATOM 683 C CA . PHE A 1 90 ? -18.379 18.401 35.585 1.00 53.34 90 PHE A CA 1
ATOM 684 C C . PHE A 1 90 ? -19.444 18.055 36.622 1.00 53.34 90 PHE A C 1
ATOM 686 O O . PHE A 1 90 ? -20.476 17.474 36.293 1.00 53.34 90 PHE A O 1
ATOM 693 N N . ALA A 1 91 ? -19.114 18.364 37.870 1.00 55.16 91 ALA A N 1
ATOM 694 C CA . ALA A 1 91 ? -19.879 18.064 39.065 1.00 55.16 91 ALA A CA 1
ATOM 695 C C . ALA A 1 91 ? -21.304 18.644 39.033 1.00 55.16 91 ALA A C 1
ATOM 697 O O . ALA A 1 91 ? -21.520 19.746 38.524 1.00 55.16 91 ALA A O 1
ATOM 698 N N . GLY A 1 92 ? -22.233 17.912 39.650 1.00 41.75 92 GLY A N 1
ATOM 699 C CA . GLY A 1 92 ? -23.583 18.338 40.012 1.00 41.75 92 GLY A CA 1
ATOM 700 C C . GLY A 1 92 ? -24.083 17.490 41.166 1.00 41.75 92 GLY A C 1
ATOM 701 O O . GLY A 1 92 ? -24.144 16.257 40.967 1.00 41.75 92 GLY A O 1
#

pLDDT: mean 75.42, std 18.08, range [41.75, 94.69]

Sequence (92 aa):
MFRKLSVLAVPLAAFLAINAYAGQANPAKAAAQEVVDDYKKLRAMCSVSIGEERRDCFAKLNDSNANYRAAKETLNRDSDDSKSAHFVSFAG

Foldseek 3Di:
DDDDDDDDDDDDPPPPPPPPPPPPPPVLLVVLVVLQVVLVVLVVVLVPDDDPSNVVSVVVSVVSVVSNVVSVVVNVVVVVVVVVPDDDDDDD